Protein 3FI7 (pdb70)

Organism: Listeria monocytogenes serovar 1/2a (strain ATCC BAA-679 / EGD-e) (NCBI:txid169963)

Nearest PDB structures (foldseek):
  3fi7-assembly1_A  TM=1.006E+00  e=1.362E-30  Listeria monocytogenes EGD-e
  7qfu-assembly1_A  TM=8.306E-01  e=3.130E-16  Enterococcus faecalis
  5t1q-assembly4_D  TM=8.771E-01  e=1.031E-14  Staphylococcus aureus subsp. aureus NCTC 8325
  5t1q-assembly1_A  TM=8.816E-01  e=2.778E-14  Staphylococcus aureus subsp. aureus NCTC 8325
  5t1q-assembly3_C  TM=8.710E-01  e=3.798E-14  Staphylococcus aureus subsp. aureus NCTC 8325

Structure (mmCIF, N/CA/C/O backbone):
data_3FI7
#
_entry.id   3FI7
#
_cell.length_a   133.500
_cell.length_b   133.500
_cell.length_c   88.900
_cell.angle_alpha   90.00
_cell.angle_beta   90.00
_cell.angle_gamma   120.00
#
_symmetry.space_group_name_H-M   'P 62 2 2'
#
loop_
_entity.id
_entity.type
_entity.pdbx_description
1 polymer 'Lmo1076 protein'
2 non-polymer 'SULFATE ION'
3 water water
#
loop_
_atom_site.group_PDB
_atom_site.id
_atom_site.type_symbol
_atom_site.label_atom_id
_atom_site.label_alt_id
_atom_site.label_comp_id
_atom_site.label_asym_id
_atom_site.label_entity_id
_atom_site.label_seq_id
_atom_site.pdbx_PDB_ins_code
_atom_site.Cartn_x
_atom_site.Cartn_y
_atom_site.Cartn_z
_atom_site.occupancy
_atom_site.B_iso_or_equiv
_atom_site.auth_seq_id
_atom_site.auth_comp_id
_atom_site.auth_asym_id
_atom_site.auth_atom_id
_atom_site.pdbx_PDB_model_num
ATOM 1 N N . GLU A 1 7 ? -82.440 -28.334 -0.318 1.00 75.59 55 GLU A N 1
ATOM 2 C CA . GLU A 1 7 ? -82.431 -28.278 1.144 1.00 84.76 55 GLU A CA 1
ATOM 3 C C . GLU A 1 7 ? -81.033 -27.940 1.680 1.00 78.96 55 GLU A C 1
ATOM 4 O O . GLU A 1 7 ? -80.055 -28.592 1.325 1.00 79.71 55 GLU A O 1
ATOM 10 N N . PRO A 1 8 ? -80.936 -26.911 2.535 1.00 75.83 56 PRO A N 1
ATOM 11 C CA . PRO A 1 8 ? -79.648 -26.407 3.037 1.00 72.32 56 PRO A CA 1
ATOM 12 C C . PRO A 1 8 ? -78.945 -27.371 3.993 1.00 63.11 56 PRO A C 1
ATOM 13 O O . PRO A 1 8 ? -79.600 -27.998 4.825 1.00 66.49 56 PRO A O 1
ATOM 17 N N . VAL A 1 9 ? -77.625 -27.481 3.874 1.00 45.71 57 VAL A N 1
ATOM 18 C CA . VAL A 1 9 ? -76.848 -28.327 4.771 1.00 45.48 57 VAL A CA 1
ATOM 19 C C . VAL A 1 9 ? -75.834 -27.486 5.549 1.00 47.84 57 VAL A C 1
ATOM 20 O O . VAL A 1 9 ? -75.002 -26.808 4.960 1.00 51.82 57 VAL A O 1
ATOM 24 N N . PHE A 1 10 ? -75.905 -27.526 6.875 1.00 47.40 58 PHE A N 1
ATOM 25 C CA . PHE A 1 10 ? -75.031 -26.693 7.692 1.00 38.64 58 PHE A CA 1
ATOM 26 C C . PHE A 1 10 ? -73.608 -27.259 7.800 1.00 43.68 58 PHE A C 1
ATOM 27 O O . PHE A 1 10 ? -73.412 -28.468 7.945 1.00 42.95 58 PHE A O 1
ATOM 35 N N . SER A 1 11 ? -72.621 -26.368 7.732 1.00 38.72 59 SER A N 1
ATOM 36 C CA . SER A 1 11 ? -71.213 -26.746 7.840 1.00 34.63 59 SER A CA 1
ATOM 37 C C . SER A 1 11 ? -70.368 -25.576 8.344 1.00 38.38 59 SER A C 1
ATOM 38 O O . SER A 1 11 ? -70.320 -24.516 7.710 1.00 39.51 59 SER A O 1
ATOM 41 N N . LEU A 1 12 ? -69.697 -25.762 9.476 1.00 36.07 60 LEU A N 1
ATOM 42 C CA . LEU A 1 12 ? -68.833 -24.707 10.006 1.00 39.84 60 LEU A CA 1
ATOM 43 C C . LEU A 1 12 ? -67.673 -24.435 9.064 1.00 41.84 60 LEU A C 1
ATOM 44 O O . LEU A 1 12 ? -67.258 -23.284 8.896 1.00 39.27 60 LEU A O 1
ATOM 49 N N . GLU A 1 13 ? -67.163 -25.496 8.443 1.00 34.77 61 GLU A N 1
ATOM 50 C CA . GLU A 1 13 ? -66.036 -25.371 7.532 1.00 38.06 61 GLU A CA 1
ATOM 51 C C . GLU A 1 13 ? -66.402 -24.438 6.374 1.00 44.79 61 GLU A C 1
ATOM 52 O O . GLU A 1 13 ? -65.632 -23.549 6.006 1.00 38.88 61 GLU A O 1
ATOM 58 N N . GLN A 1 14 ? -67.596 -24.627 5.824 1.00 34.08 62 GLN A N 1
ATOM 59 C CA . GLN A 1 14 ? -68.060 -23.800 4.721 1.00 37.01 62 GLN A CA 1
ATOM 60 C C . GLN A 1 14 ? -68.281 -22.352 5.159 1.00 34.50 62 GLN A C 1
ATOM 61 O O . GLN A 1 14 ? -67.916 -21.422 4.440 1.00 35.57 62 GLN A O 1
ATOM 67 N N . ASN A 1 15 ? -68.879 -22.166 6.336 1.00 29.76 63 ASN A N 1
ATOM 68 C CA . ASN A 1 15 ? -69.069 -20.828 6.889 1.00 32.92 63 ASN A CA 1
ATOM 69 C C . ASN A 1 15 ? -67.749 -20.057 6.964 1.00 35.41 63 ASN A C 1
ATOM 70 O O . ASN A 1 15 ? -67.669 -18.901 6.534 1.00 36.78 63 ASN A O 1
ATOM 75 N N . ARG A 1 16 ? -66.714 -20.709 7.487 1.00 30.43 64 ARG A N 1
ATOM 76 C CA . ARG A 1 16 ? -65.412 -20.066 7.663 1.00 32.34 64 ARG A CA 1
ATOM 77 C C . ARG A 1 16 ? -64.815 -19.712 6.311 1.00 36.13 64 ARG A C 1
ATOM 78 O O . ARG A 1 16 ? -64.247 -18.635 6.139 1.00 34.40 64 ARG A O 1
ATOM 86 N N . ASP A 1 17 ? -64.952 -20.628 5.354 1.00 27.48 65 ASP A N 1
ATOM 87 C CA . ASP A 1 17 ? -64.466 -20.396 4.005 1.00 33.84 65 ASP A CA 1
ATOM 88 C C . ASP A 1 17 ? -65.198 -19.231 3.343 1.00 36.10 65 ASP A C 1
ATOM 89 O O . ASP A 1 17 ? -64.576 -18.393 2.696 1.00 38.91 65 ASP A O 1
ATOM 94 N N . ASP A 1 18 ? -66.516 -19.168 3.511 1.00 29.37 66 ASP A N 1
ATOM 95 C CA . ASP A 1 18 ? -67.270 -18.039 2.970 1.00 34.47 66 ASP A CA 1
ATOM 96 C C . ASP A 1 18 ? -66.852 -16.735 3.652 1.00 36.69 66 ASP A C 1
ATOM 97 O O . ASP A 1 18 ? -66.637 -15.734 2.981 1.00 36.64 66 ASP A O 1
ATOM 102 N N . ALA A 1 19 ? -66.719 -16.757 4.980 1.00 28.45 67 ALA A N 1
ATOM 103 C CA . ALA A 1 19 ? -66.367 -15.552 5.723 1.00 27.31 67 ALA A CA 1
ATOM 104 C C . ALA A 1 19 ? -65.058 -14.985 5.201 1.00 34.09 67 ALA A C 1
ATOM 105 O O . ALA A 1 19 ? -64.960 -13.785 4.935 1.00 33.01 67 ALA A O 1
ATOM 107 N N . MET A 1 20 ? -64.064 -15.854 5.040 1.00 26.29 68 MET A N 1
ATOM 108 C CA . MET A 1 20 ? -62.739 -15.433 4.579 1.00 31.43 68 MET A CA 1
ATOM 109 C C . MET A 1 20 ? -62.765 -14.992 3.122 1.00 33.72 68 MET A C 1
ATOM 110 O O . MET A 1 20 ? -62.048 -14.077 2.736 1.00 32.26 68 MET A O 1
ATOM 115 N N . ALA A 1 21 ? -63.598 -15.637 2.311 1.00 24.66 69 ALA A N 1
ATOM 116 C CA . ALA A 1 21 ? -63.708 -15.248 0.908 1.00 31.61 69 ALA A CA 1
ATOM 117 C C . ALA A 1 21 ? -64.254 -13.833 0.784 1.00 34.97 69 ALA A C 1
ATOM 118 O O . ALA A 1 21 ? -63.910 -13.111 -0.158 1.00 31.07 69 ALA A O 1
ATOM 120 N N . ALA A 1 22 ? -65.083 -13.438 1.751 1.00 28.16 70 ALA A N 1
ATOM 121 C CA . ALA A 1 22 ? -65.748 -12.143 1.705 1.00 32.76 70 ALA A CA 1
ATOM 122 C C . ALA A 1 22 ? -64.936 -11.041 2.366 1.00 35.35 70 ALA A C 1
ATOM 123 O O . ALA A 1 22 ? -65.252 -9.862 2.221 1.00 34.80 70 ALA A O 1
ATOM 125 N N . LEU A 1 23 ? -63.898 -11.420 3.104 1.00 35.10 71 LEU A N 1
ATOM 126 C CA . LEU A 1 23 ? -63.138 -10.438 3.869 1.00 29.43 71 LEU A CA 1
ATOM 127 C C . LEU A 1 23 ? -62.529 -9.342 2.984 1.00 31.58 71 LEU A C 1
ATOM 128 O O . LEU A 1 23 ? -61.890 -9.632 1.980 1.00 34.01 71 LEU A O 1
ATOM 133 N N . ALA A 1 24 ? -62.734 -8.085 3.357 1.00 30.25 84 ALA A N 1
ATOM 134 C CA . ALA A 1 24 ? -62.003 -6.981 2.728 1.00 37.17 84 ALA A CA 1
ATOM 135 C C . ALA A 1 24 ? -60.819 -6.595 3.614 1.00 39.65 84 ALA A C 1
ATOM 136 O O . ALA A 1 24 ? -60.926 -6.557 4.837 1.00 35.84 84 ALA A O 1
ATOM 138 N N . SER A 1 25 ? -59.690 -6.293 2.998 1.00 34.71 85 SER A N 1
ATOM 139 C CA . SER A 1 25 ? -58.465 -6.109 3.757 1.00 38.51 85 SER A CA 1
ATOM 140 C C . SER A 1 25 ? -58.352 -4.744 4.428 1.00 37.41 85 SER A 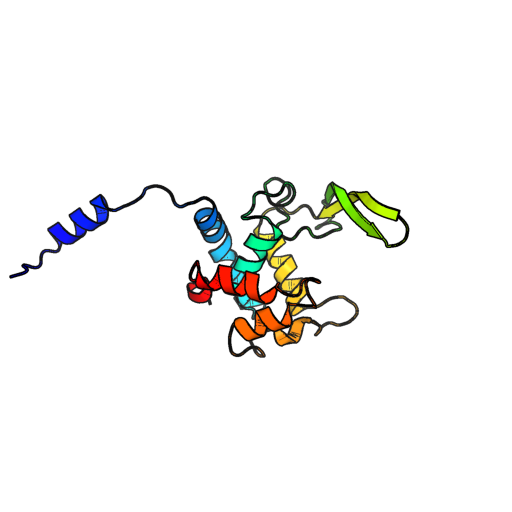C 1
ATOM 141 O O . SER A 1 25 ? -57.652 -4.607 5.433 1.00 42.52 85 SER A O 1
ATOM 144 N N . THR A 1 26 ? -59.044 -3.747 3.884 1.00 34.96 86 THR A N 1
ATOM 145 C CA . THR A 1 26 ? -58.891 -2.365 4.340 1.00 41.50 86 THR A CA 1
ATOM 146 C C . THR A 1 26 ? -60.204 -1.587 4.347 1.00 37.04 86 THR A C 1
ATOM 147 O O . THR A 1 26 ? -60.864 -1.480 3.322 1.00 41.88 86 THR A O 1
ATOM 151 N N . PRO A 1 27 ? -60.566 -1.007 5.497 1.00 34.78 87 PRO A N 1
ATOM 152 C CA . PRO A 1 27 ? -61.759 -0.150 5.568 1.00 34.27 87 PRO A CA 1
ATOM 153 C C . PRO A 1 27 ? -61.588 1.132 4.751 1.00 31.17 87 PRO A C 1
ATOM 154 O O . PRO A 1 27 ? -60.466 1.474 4.383 1.00 32.16 87 PRO A O 1
ATOM 158 N N . THR A 1 28 ? -62.689 1.825 4.469 1.00 33.64 8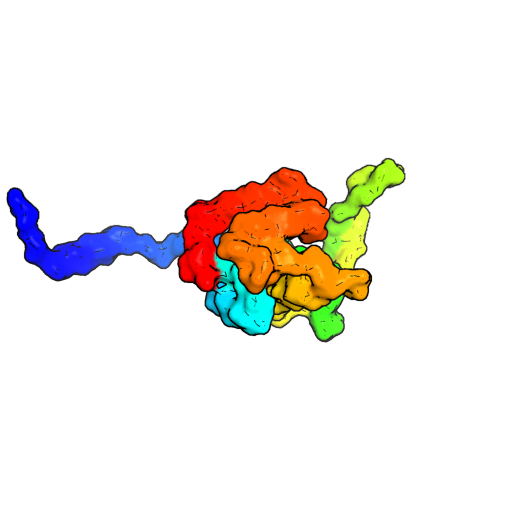8 THR A N 1
ATOM 159 C CA . THR A 1 28 ? -62.623 3.157 3.866 1.00 35.69 88 THR A CA 1
ATOM 160 C C . THR A 1 28 ? -61.887 4.128 4.800 1.00 36.17 88 THR A C 1
ATOM 161 O O . THR A 1 28 ? -61.801 3.890 6.008 1.00 32.39 88 THR A O 1
ATOM 165 N N . PHE A 1 29 ? -61.360 5.221 4.254 1.00 28.52 89 PHE A N 1
ATOM 166 C CA . PHE A 1 29 ? -60.711 6.217 5.106 1.00 31.58 89 PHE A CA 1
ATOM 167 C C . PHE A 1 29 ? -61.672 6.742 6.189 1.00 32.43 89 PHE A C 1
ATOM 168 O O . PHE A 1 29 ? -61.243 7.055 7.298 1.00 35.10 89 PHE A O 1
ATOM 176 N N . GLN A 1 30 ? -62.967 6.802 5.877 1.00 28.65 90 GLN A N 1
ATOM 177 C CA . GLN A 1 30 ? -63.971 7.256 6.848 1.00 30.65 90 GLN A CA 1
ATOM 178 C C . GLN A 1 30 ? -64.055 6.294 8.031 1.00 34.42 90 GLN A C 1
ATOM 179 O O . GLN A 1 30 ? -64.027 6.706 9.198 1.00 30.50 90 GLN A O 1
ATOM 185 N N . GLN A 1 31 ? -64.164 5.007 7.719 1.00 30.80 91 GLN A N 1
ATOM 186 C CA . GLN A 1 31 ? -64.309 3.972 8.739 1.00 32.04 91 GLN A CA 1
ATOM 187 C C . GLN A 1 31 ? -63.010 3.853 9.532 1.00 29.44 91 GLN A C 1
ATOM 188 O O . GLN A 1 31 ? -63.019 3.662 10.749 1.00 32.21 91 GLN A O 1
ATOM 194 N N . THR A 1 32 ? -61.890 3.996 8.833 1.00 27.83 92 THR A N 1
ATOM 195 C CA . THR A 1 32 ? -60.584 3.934 9.480 1.00 30.68 92 THR A CA 1
ATOM 196 C C . THR A 1 32 ? -60.421 5.080 10.476 1.00 34.17 92 THR A C 1
ATOM 197 O O . THR A 1 32 ? -59.861 4.898 11.565 1.00 34.05 92 THR A O 1
ATOM 201 N N . PHE A 1 33 ? -60.932 6.254 10.118 1.00 29.58 93 PHE A N 1
ATOM 202 C CA . PHE A 1 33 ? -60.894 7.380 11.044 1.00 34.41 93 PHE A CA 1
ATOM 203 C C . PHE A 1 33 ? -61.709 7.079 12.304 1.00 32.04 93 PHE A C 1
ATOM 204 O O . PHE A 1 33 ? -61.218 7.240 13.419 1.00 32.70 93 PHE A O 1
ATOM 212 N N . ILE A 1 34 ? -62.952 6.642 12.129 1.00 31.58 94 ILE A N 1
ATOM 213 C CA . ILE A 1 34 ? -63.757 6.223 13.275 1.00 29.74 94 ILE A CA 1
ATOM 214 C C . ILE A 1 34 ? -63.026 5.164 14.114 1.00 30.85 94 ILE A C 1
ATOM 215 O O . ILE A 1 34 ? -62.906 5.307 15.325 1.00 30.81 94 ILE A O 1
ATOM 220 N N . ASN A 1 35 ? -62.517 4.119 13.462 1.00 31.39 95 ASN A N 1
ATOM 221 C CA . ASN A 1 35 ? -61.827 3.045 14.175 1.00 29.03 95 ASN A CA 1
ATOM 222 C C . ASN A 1 35 ? -60.668 3.580 15.010 1.00 35.07 95 ASN A C 1
ATOM 223 O O . ASN A 1 35 ? -60.373 3.048 16.067 1.00 33.20 95 ASN A O 1
ATOM 228 N N . SER A 1 36 ? -60.018 4.640 14.534 1.00 32.24 96 SER A N 1
ATOM 229 C CA . SER A 1 36 ? -58.833 5.166 15.204 1.00 29.72 96 SER A CA 1
ATOM 230 C C . SER A 1 36 ? -59.128 5.998 16.454 1.00 33.68 96 SER A C 1
ATOM 231 O O . SER A 1 36 ? -58.239 6.207 17.260 1.00 35.51 96 SER A O 1
ATOM 234 N N . ILE A 1 37 ? -60.357 6.476 16.623 1.00 29.63 97 ILE A N 1
ATOM 235 C CA . ILE A 1 37 ? -60.668 7.282 17.807 1.00 31.49 97 ILE A CA 1
ATOM 236 C C . ILE A 1 37 ? -61.759 6.711 18.721 1.00 36.95 97 ILE A C 1
ATOM 237 O O . ILE A 1 37 ? -62.038 7.274 19.779 1.00 38.42 97 ILE A O 1
ATOM 242 N N . SER A 1 38 ? -62.383 5.606 18.321 1.00 29.75 98 SER A N 1
ATOM 243 C CA . SER A 1 38 ? -63.551 5.112 19.050 1.00 30.24 98 SER A CA 1
ATOM 244 C C . SER A 1 38 ? -63.195 4.659 20.465 1.00 32.96 98 SER A C 1
ATOM 245 O O . SER A 1 38 ? -63.957 4.887 21.402 1.00 38.69 98 SER A O 1
ATOM 248 N N . THR A 1 39 ? -62.040 4.018 20.618 1.00 32.67 99 THR A N 1
ATOM 249 C CA . THR A 1 39 ? -61.600 3.558 21.935 1.00 35.10 99 THR A CA 1
ATOM 250 C C . THR A 1 39 ? -61.434 4.715 22.923 1.00 33.80 99 THR A C 1
ATOM 251 O O . THR A 1 39 ? -61.952 4.673 24.040 1.00 32.73 99 THR A O 1
ATOM 255 N N . GLN A 1 40 ? -60.714 5.745 22.501 1.00 35.15 100 GLN A N 1
ATOM 256 C CA . GLN A 1 40 ? -60.483 6.915 23.344 1.00 36.64 100 GLN A CA 1
ATOM 257 C C . GLN A 1 40 ? -61.780 7.670 23.583 1.00 37.43 100 GLN A C 1
ATOM 258 O O . GLN A 1 40 ? -61.992 8.214 24.661 1.00 40.64 100 GLN A O 1
ATOM 264 N N . ALA A 1 41 ? -62.659 7.688 22.586 1.00 30.28 101 ALA A N 1
ATOM 265 C CA . ALA A 1 41 ? -63.934 8.371 22.758 1.00 34.02 101 ALA A CA 1
ATOM 266 C C . ALA A 1 41 ? -64.798 7.667 23.804 1.00 37.41 101 ALA A C 1
ATOM 267 O O . ALA A 1 41 ? -65.461 8.319 24.607 1.00 39.81 101 ALA A O 1
ATOM 269 N N . MET A 1 42 ? -64.798 6.338 23.791 1.00 33.63 102 MET A N 1
ATOM 270 C CA . MET A 1 42 ? -65.575 5.586 24.777 1.00 37.95 102 MET A CA 1
ATOM 271 C C . MET A 1 42 ? -65.050 5.854 26.195 1.00 34.59 102 MET A C 1
ATOM 272 O O . MET A 1 42 ? -65.828 6.071 27.123 1.00 38.02 102 MET A O 1
ATOM 277 N N . ASP A 1 43 ? -63.731 5.851 26.354 1.00 32.69 103 ASP A N 1
ATOM 278 C CA . ASP A 1 43 ? -63.125 6.097 27.660 1.00 39.06 103 ASP A CA 1
ATOM 279 C C . ASP A 1 43 ? -63.412 7.504 28.172 1.00 35.57 103 ASP A C 1
ATOM 280 O O . ASP A 1 43 ? -63.835 7.676 29.301 1.00 39.84 103 ASP A O 1
ATOM 285 N N . LEU A 1 44 ? -63.180 8.508 27.336 1.00 38.14 104 LEU A N 1
ATOM 286 C CA . LEU A 1 44 ? -63.357 9.887 27.764 1.00 40.20 104 LEU A CA 1
ATOM 287 C C . LEU A 1 44 ? -64.820 10.205 28.027 1.00 43.94 104 LEU A C 1
ATOM 288 O O . LEU A 1 44 ? -65.140 10.927 28.970 1.00 39.98 104 LEU A O 1
ATOM 293 N N . CYS A 1 45 ? -65.710 9.670 27.196 1.00 38.58 105 CYS A N 1
ATOM 294 C CA . CYS A 1 45 ? -67.130 9.971 27.349 1.00 42.99 105 CYS A CA 1
ATOM 295 C C . CYS A 1 45 ? -67.741 9.304 28.575 1.00 51.65 105 CYS A C 1
ATOM 296 O O . CYS A 1 45 ? -68.777 9.745 29.081 1.00 48.15 105 CYS A O 1
ATOM 299 N N . LYS A 1 46 ? -67.093 8.247 29.050 1.00 45.04 106 LYS A N 1
ATOM 300 C CA . LYS A 1 46 ? -67.495 7.617 30.298 1.00 47.47 106 LYS A CA 1
ATOM 301 C C . LYS A 1 46 ? -67.047 8.501 31.459 1.00 45.18 106 LYS A C 1
ATOM 302 O O . LYS A 1 46 ? -67.815 8.792 32.367 1.00 43.80 106 LYS A O 1
ATOM 308 N N . LYS A 1 47 ? -65.799 8.947 31.408 1.00 41.19 107 LYS A N 1
ATOM 309 C CA . LYS A 1 47 ? -65.257 9.826 32.437 1.00 42.67 107 LYS A CA 1
ATOM 310 C C . LYS A 1 47 ? -66.029 11.153 32.561 1.00 45.41 107 LYS A C 1
ATOM 311 O O . LYS A 1 47 ? -66.203 11.669 33.659 1.00 51.25 107 LYS A O 1
ATOM 317 N N . TYR A 1 48 ? -66.498 11.692 31.438 1.00 42.10 108 TYR A N 1
ATOM 318 C CA . TYR A 1 48 ? -67.228 12.961 31.436 1.00 43.26 108 TYR A CA 1
ATOM 319 C C . TYR A 1 48 ? -68.735 12.804 31.212 1.00 46.21 108 TYR A C 1
ATOM 320 O O . TYR A 1 48 ? -69.436 13.795 31.007 1.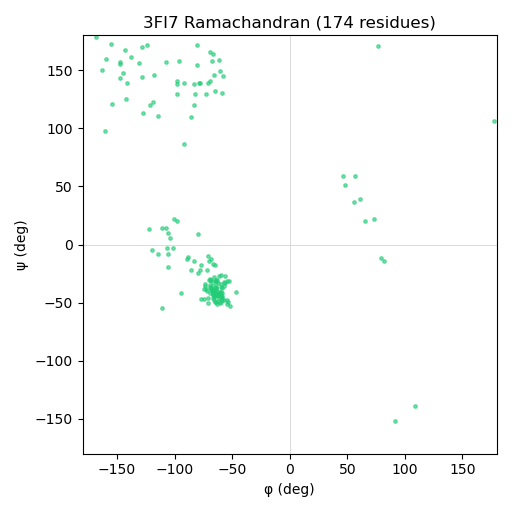00 48.19 108 TYR A O 1
ATOM 329 N N . ASN A 1 49 ? -69.220 11.563 31.254 1.00 48.29 109 ASN A N 1
ATOM 330 C CA . ASN A 1 49 ? -70.638 11.236 31.025 1.00 39.40 109 ASN A CA 1
ATOM 331 C C . ASN A 1 49 ? -71.293 11.913 29.802 1.00 37.26 109 ASN A C 1
ATOM 332 O O . ASN A 1 49 ? -72.277 12.639 29.929 1.00 38.93 109 ASN A O 1
ATOM 337 N N . LEU A 1 50 ? -70.733 11.658 28.622 1.00 36.82 110 LEU A N 1
ATOM 338 C CA . LEU A 1 50 ? -71.251 12.175 27.358 1.00 31.67 110 LEU A CA 1
ATOM 339 C C . LEU A 1 50 ? -71.514 11.005 26.405 1.00 36.54 110 LEU A C 1
ATOM 340 O 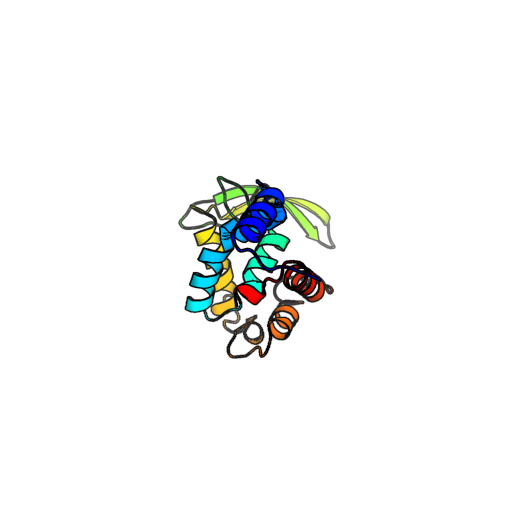O . LEU A 1 50 ? -71.145 9.870 26.708 1.00 37.10 110 LEU A O 1
ATOM 345 N N . TYR A 1 51 ? -72.145 11.268 25.261 1.00 28.74 111 TYR A N 1
ATOM 346 C CA . TYR A 1 51 ? -72.308 10.223 24.232 1.00 30.37 111 TYR A CA 1
ATOM 347 C C . TYR A 1 51 ? -71.071 10.103 23.341 1.00 35.20 111 TYR A C 1
ATOM 348 O O . TYR A 1 51 ? -70.695 11.062 22.660 1.00 38.30 111 TYR A O 1
ATOM 357 N N . PRO A 1 52 ? -70.445 8.918 23.324 1.00 36.24 112 PRO A N 1
ATOM 358 C CA . PRO A 1 52 ? -69.320 8.653 22.418 1.00 34.71 112 PRO A CA 1
ATOM 359 C C . PRO A 1 52 ? -69.739 8.811 20.953 1.00 34.87 112 PRO A C 1
ATOM 360 O O . PRO A 1 52 ? -68.944 9.238 20.110 1.00 32.82 112 PRO A O 1
ATOM 364 N N . SER A 1 53 ? -70.981 8.458 20.646 1.00 27.01 113 SER A N 1
ATOM 365 C CA . SER A 1 53 ? -71.450 8.545 19.270 1.00 30.33 113 SER A CA 1
ATOM 366 C C . SER A 1 53 ? -71.441 9.998 18.823 1.00 30.02 113 SER A C 1
ATOM 367 O O . SER A 1 53 ? -71.127 10.304 17.680 1.00 32.73 113 SER A O 1
ATOM 370 N N . VAL A 1 54 ? -71.782 10.895 19.738 1.00 33.14 114 VAL A N 1
ATOM 371 C CA . VAL A 1 54 ? -71.846 12.310 19.411 1.00 33.36 114 VAL A CA 1
ATOM 372 C C . VAL A 1 54 ? -70.431 12.890 19.283 1.00 34.65 114 VAL A C 1
ATOM 373 O O . VAL A 1 54 ? -70.157 13.711 18.404 1.00 33.86 114 VAL A O 1
ATOM 377 N N . MET A 1 55 ? -69.526 12.438 20.143 1.00 26.46 115 MET A N 1
ATOM 378 C CA . MET A 1 55 ? -68.130 12.875 20.066 1.00 35.50 115 MET A CA 1
ATOM 379 C C . MET A 1 55 ? -67.438 12.425 18.774 1.00 36.92 115 MET A C 1
ATOM 380 O O . MET A 1 55 ? -66.701 13.191 18.143 1.00 33.94 115 MET A O 1
ATOM 385 N N . ILE A 1 56 ? -67.666 11.173 18.392 1.00 28.19 116 ILE A N 1
ATOM 386 C CA . ILE A 1 56 ? -67.043 10.636 17.193 1.00 31.28 116 ILE A CA 1
ATOM 387 C C . ILE A 1 56 ? -67.609 11.354 15.971 1.00 29.11 116 ILE A C 1
ATOM 388 O O . ILE A 1 56 ? -66.867 11.726 15.072 1.00 34.84 116 ILE A O 1
ATOM 393 N N . ALA A 1 57 ? -68.922 11.563 15.948 1.00 29.81 117 ALA A N 1
ATOM 394 C CA . ALA A 1 57 ? -69.544 12.289 14.838 1.00 31.94 117 ALA A CA 1
ATOM 395 C C . ALA A 1 57 ? -69.021 13.725 14.750 1.00 33.62 117 ALA A C 1
ATOM 396 O O . ALA A 1 57 ? -68.727 14.219 13.664 1.00 33.45 117 ALA A O 1
ATOM 398 N N . GLN A 1 58 ? -68.890 14.389 15.894 1.00 30.15 118 GLN A N 1
ATOM 399 C CA . GLN A 1 58 ? -68.330 15.737 15.908 1.00 31.37 118 GLN A CA 1
ATOM 400 C C . GLN A 1 58 ? -66.905 15.748 15.386 1.00 33.48 118 GLN A C 1
ATOM 401 O O . GLN A 1 58 ? -66.542 16.618 14.595 1.00 33.14 118 GLN A O 1
ATOM 407 N N . ALA A 1 59 ? -66.099 14.778 15.817 1.00 33.17 119 ALA A N 1
ATOM 408 C CA . ALA A 1 59 ? -64.703 14.745 15.394 1.00 32.94 119 ALA A CA 1
ATOM 409 C C . ALA A 1 59 ? -64.595 14.572 13.891 1.00 31.30 119 ALA A C 1
ATOM 410 O O . ALA A 1 59 ? -63.766 15.218 13.263 1.00 34.27 119 ALA A O 1
ATOM 412 N N . ALA A 1 60 ? -65.440 13.715 13.318 1.00 29.32 120 ALA A N 1
ATOM 413 C CA . ALA A 1 60 ? -65.393 13.454 11.881 1.00 32.74 120 ALA A CA 1
ATOM 414 C C . ALA A 1 60 ? -65.824 14.689 11.108 1.00 32.44 120 ALA A C 1
ATOM 415 O O . ALA A 1 60 ? -65.248 15.025 10.076 1.00 30.17 120 ALA A O 1
ATOM 417 N N . LEU A 1 61 ? -66.841 15.360 11.628 1.00 31.72 121 LEU A N 1
ATOM 418 C CA . LEU A 1 61 ? -67.412 16.523 10.970 1.00 40.01 121 LEU A CA 1
ATOM 419 C C . LEU A 1 61 ? -66.469 17.730 11.016 1.00 41.61 121 LEU A C 1
ATOM 420 O O . LEU A 1 61 ? -66.249 18.386 9.997 1.00 40.37 121 LEU A O 1
ATOM 425 N N . GLU A 1 62 ? -65.898 18.004 12.190 1.00 36.12 122 GLU A N 1
ATOM 426 C CA . GLU A 1 62 ? -65.093 19.211 12.397 1.00 33.79 122 GLU A CA 1
ATOM 427 C C . GLU A 1 62 ? -63.693 19.087 11.807 1.00 40.44 122 GLU A C 1
ATOM 428 O O . GLU A 1 62 ? -63.042 20.089 11.524 1.00 42.17 122 GLU A O 1
ATOM 434 N N . SER A 1 63 ? -63.236 17.853 11.626 1.00 35.57 123 SER A N 1
ATOM 435 C CA . SER A 1 63 ? -61.905 17.590 11.093 1.00 35.36 123 SER A CA 1
ATOM 436 C C . SER A 1 63 ? -61.882 17.067 9.636 1.00 46.30 123 SER A C 1
ATOM 437 O O . SER A 1 63 ? -60.797 16.844 9.102 1.00 45.89 123 SER A O 1
ATOM 440 N N . ASN A 1 64 ? -63.056 16.851 9.017 1.00 51.26 124 ASN A N 1
ATOM 441 C CA . ASN A 1 64 ? -63.176 16.183 7.685 1.00 36.05 124 ASN A CA 1
ATOM 442 C C . ASN A 1 64 ? -62.535 14.783 7.684 1.00 29.75 124 ASN A C 1
ATOM 443 O O . ASN A 1 64 ? -61.608 14.502 6.918 1.00 29.30 124 ASN A O 1
ATOM 448 N N . TRP A 1 65 ? -63.027 13.917 8.568 1.00 28.17 125 TRP A N 1
ATOM 449 C CA . TRP A 1 65 ? -62.514 12.554 8.679 1.00 30.73 125 TRP A CA 1
ATOM 450 C C . TRP A 1 65 ? -61.016 12.565 8.933 1.00 32.55 125 TRP A C 1
ATOM 451 O O . TRP A 1 65 ? -60.289 11.729 8.409 1.00 27.66 125 TRP A O 1
ATOM 462 N N . GLY A 1 66 ? -60.562 13.544 9.713 1.00 37.08 126 GLY A N 1
ATOM 463 C CA . GLY A 1 66 ? -59.163 13.661 10.076 1.00 23.76 126 GLY A CA 1
ATOM 464 C C . GLY A 1 66 ? -58.215 14.132 8.982 1.00 37.88 126 GLY A C 1
ATOM 465 O O . GLY A 1 66 ? -57.012 13.908 9.081 1.00 43.59 126 GLY A O 1
ATOM 466 N N . ARG A 1 67 ? -58.735 14.807 7.958 1.00 34.40 127 ARG A N 1
ATOM 467 C CA . ARG A 1 67 ? -57.901 15.204 6.818 1.00 34.70 127 ARG A CA 1
ATOM 468 C C . ARG A 1 67 ? -57.543 16.695 6.767 1.00 39.72 127 ARG A C 1
ATOM 469 O O . ARG A 1 67 ? -56.743 17.104 5.932 1.00 44.11 127 ARG A O 1
ATOM 477 N N . SER A 1 68 ? -58.135 17.513 7.633 1.00 31.61 128 SER A N 1
ATOM 478 C CA . SER A 1 68 ? -57.804 18.936 7.628 1.00 41.87 128 SER A CA 1
ATOM 479 C C . SER A 1 68 ? -56.362 19.126 8.095 1.00 41.97 128 SER A C 1
ATOM 480 O O . SER A 1 68 ? -55.803 18.263 8.774 1.00 41.33 128 SER A O 1
ATOM 483 N N . GLU A 1 69 ? -55.756 20.252 7.730 1.00 49.01 129 GLU A N 1
ATOM 484 C CA . GLU A 1 69 ? -54.346 20.481 8.040 1.00 60.24 129 GLU A CA 1
ATOM 485 C C . GLU A 1 69 ? -54.086 20.518 9.552 1.00 51.70 129 GLU A C 1
ATOM 486 O O . GLU A 1 69 ? -53.029 20.093 10.028 1.00 55.08 129 GLU A O 1
ATOM 492 N N . LEU A 1 70 ? -55.065 21.017 10.298 1.00 42.62 130 LEU A N 1
ATOM 493 C CA . LEU A 1 70 ? -55.011 21.026 11.755 1.00 43.40 130 LEU A CA 1
ATOM 494 C C . LEU A 1 70 ? -55.226 19.634 12.361 1.00 40.92 130 LEU A C 1
ATOM 495 O O . LEU A 1 70 ? -54.625 19.285 13.376 1.00 38.89 130 LEU A O 1
ATOM 500 N N . GLY A 1 71 ? -56.092 18.847 11.736 1.00 39.95 131 GLY A N 1
ATOM 501 C CA . GLY A 1 71 ? -56.479 17.561 12.285 1.00 45.32 131 GLY A CA 1
ATOM 502 C C . GLY A 1 71 ? -55.397 16.501 12.220 1.00 53.24 131 GLY A C 1
ATOM 503 O O . GLY A 1 71 ? -55.226 15.726 13.155 1.00 55.68 131 GLY A O 1
ATOM 504 N N . LYS A 1 72 ? -54.661 16.451 11.118 1.00 58.22 132 LYS A N 1
ATOM 505 C CA . LYS A 1 72 ? -53.651 15.410 10.981 1.00 53.46 132 LYS A CA 1
ATOM 506 C C . LYS A 1 72 ? -52.373 15.757 11.731 1.00 50.35 132 LYS A C 1
ATOM 507 O O . LYS A 1 72 ? -52.228 16.863 12.255 1.00 52.29 132 LYS A O 1
ATOM 513 N N . ALA A 1 73 ? -51.461 14.798 11.808 1.00 57.08 133 ALA A N 1
ATOM 514 C CA . ALA A 1 73 ? -50.176 15.026 12.460 1.00 61.06 133 ALA A CA 1
ATOM 515 C C . ALA A 1 73 ? -49.427 16.147 11.748 1.00 58.69 133 ALA A C 1
ATOM 516 O O . ALA A 1 73 ? -49.574 16.324 10.535 1.00 57.63 133 ALA A O 1
ATOM 518 N N . PRO A 1 74 ? -48.609 16.906 12.496 1.00 54.56 134 PRO A N 1
ATOM 519 C CA . PRO A 1 74 ? -48.306 16.721 13.918 1.00 55.11 134 PRO A CA 1
ATOM 520 C C . PRO A 1 74 ? -49.113 17.617 14.861 1.00 53.16 134 PRO A C 1
ATOM 521 O O . PRO A 1 74 ? -48.708 17.811 16.002 1.00 57.09 134 PRO A O 1
ATOM 525 N N . ASN A 1 75 ? -50.239 18.146 14.400 1.00 54.10 135 ASN A N 1
ATOM 526 C CA . ASN A 1 75 ? -51.035 19.052 15.221 1.00 51.13 135 ASN A CA 1
ATOM 527 C C . ASN A 1 75 ? -52.152 18.345 15.981 1.00 45.65 135 ASN A C 1
ATOM 528 O O . ASN A 1 75 ? -52.404 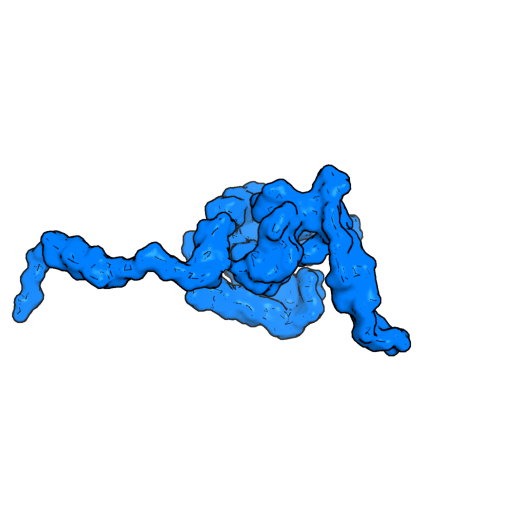18.649 17.141 1.00 40.06 135 ASN A O 1
ATOM 533 N N . TYR A 1 76 ? -52.829 17.420 15.306 1.00 37.64 136 TYR A N 1
ATOM 534 C CA . TYR A 1 76 ? -53.816 16.555 15.946 1.00 45.00 136 TYR A CA 1
ATOM 535 C C . TYR A 1 76 ? -55.031 17.308 16.475 1.00 43.87 136 TYR A C 1
ATOM 536 O O . TYR A 1 76 ? -55.748 16.798 17.327 1.00 41.48 136 TYR A O 1
ATOM 545 N N . ASN A 1 77 ? -55.261 18.511 15.962 1.00 41.86 137 ASN A N 1
ATOM 546 C CA . ASN A 1 77 ? -56.320 19.389 16.458 1.00 38.44 137 ASN A CA 1
ATOM 547 C C . ASN A 1 77 ? -57.606 19.155 15.667 1.00 40.92 137 ASN A C 1
ATOM 548 O O . ASN A 1 77 ? -57.878 19.844 14.670 1.00 39.23 137 ASN A O 1
ATOM 553 N N . LEU A 1 78 ? -58.392 18.174 16.110 1.00 32.13 138 LEU A N 1
ATOM 554 C CA . LEU A 1 78 ? -59.560 17.720 15.353 1.00 31.86 138 LEU A CA 1
ATOM 555 C C . LEU A 1 78 ? -60.672 18.749 15.309 1.00 36.50 138 LEU A C 1
ATOM 556 O O . LEU A 1 78 ? -61.442 18.803 14.351 1.00 36.34 138 LEU A O 1
ATOM 561 N N . PHE A 1 79 ? -60.769 19.567 16.346 1.00 34.50 139 PHE A N 1
ATOM 562 C CA . PHE A 1 79 ? -61.907 20.466 16.445 1.00 36.24 139 PHE A CA 1
ATOM 563 C C . PHE A 1 79 ? -61.551 21.909 16.081 1.00 36.78 139 PHE A C 1
ATOM 564 O O . PHE A 1 79 ? -62.380 22.802 16.197 1.00 34.41 139 PHE A O 1
ATOM 572 N N . GLY A 1 80 ? -60.324 22.128 15.616 1.00 38.86 140 GLY A N 1
ATOM 573 C CA . GLY A 1 80 ? -59.894 23.462 15.219 1.00 34.04 140 GLY A CA 1
ATOM 574 C C . GLY A 1 80 ? -59.930 24.469 16.358 1.00 38.49 140 GLY A C 1
ATOM 575 O O . GLY A 1 80 ? -60.306 25.623 16.171 1.00 42.96 140 GLY A O 1
ATOM 576 N N . ILE A 1 81 ? -59.535 24.026 17.546 1.00 37.70 141 ILE A N 1
ATOM 577 C CA . ILE A 1 81 ? -59.543 24.874 18.729 1.00 38.23 141 ILE A CA 1
ATOM 578 C C . ILE A 1 81 ? -58.426 25.916 18.689 1.00 44.20 141 ILE A C 1
ATOM 579 O O . ILE A 1 81 ? -57.266 25.583 18.456 1.00 44.76 141 ILE A O 1
ATOM 584 N N . LYS A 1 82 ? -58.779 27.177 18.920 1.00 44.87 142 LYS A N 1
ATOM 585 C CA . LYS A 1 82 ? -57.787 28.252 18.943 1.00 52.40 142 LYS A CA 1
ATOM 586 C C . LYS A 1 82 ? -57.049 28.329 20.276 1.00 51.63 142 LYS A C 1
ATOM 587 O O . LYS A 1 82 ? -57.562 27.902 21.307 1.00 51.48 142 LYS A O 1
ATOM 593 N N . GLY A 1 83 ? -55.836 28.873 20.244 1.00 56.65 143 GLY A N 1
ATOM 594 C CA . GLY A 1 83 ? -55.025 29.009 21.442 1.00 50.57 143 GLY A CA 1
ATOM 595 C C . GLY A 1 83 ? -53.845 28.054 21.452 1.00 56.91 143 GLY A C 1
ATOM 596 O O . GLY A 1 83 ? -53.190 27.841 20.430 1.00 58.02 143 GLY A O 1
ATOM 597 N N . SER A 1 84 ? -53.571 27.475 22.613 1.00 55.75 144 SER A N 1
ATOM 598 C CA . SER A 1 84 ? -52.474 26.530 22.753 1.00 58.09 144 SER A CA 1
ATOM 599 C C . SER A 1 84 ? -52.846 25.416 23.714 1.00 56.54 144 SER A C 1
ATOM 600 O O . SER A 1 84 ? -53.844 25.497 24.429 1.00 57.61 144 SER A O 1
ATOM 603 N N . TYR A 1 85 ? -52.035 24.368 23.719 1.00 51.31 145 TYR A N 1
ATOM 604 C CA . TYR A 1 85 ? -52.215 23.275 24.653 1.00 56.22 145 TYR A CA 1
ATOM 605 C C . TYR A 1 85 ? -50.892 23.038 25.358 1.00 59.83 145 TYR A C 1
ATOM 606 O O . TYR A 1 85 ? -49.919 22.613 24.732 1.00 61.77 145 TYR A O 1
ATOM 615 N N . ASN A 1 86 ? -50.858 23.313 26.658 1.00 67.69 146 ASN A N 1
ATOM 616 C CA . ASN A 1 86 ? -49.610 23.264 27.412 1.00 75.37 146 ASN A CA 1
ATOM 617 C C . ASN A 1 86 ? -48.499 24.008 26.676 1.00 72.38 146 ASN A C 1
ATOM 618 O O . ASN A 1 86 ? -47.413 23.466 26.452 1.00 67.74 146 ASN A O 1
ATOM 623 N N . GLY A 1 87 ? -48.795 25.242 26.280 1.00 71.36 147 GLY A N 1
ATOM 624 C CA . GLY A 1 87 ? -47.823 26.102 25.629 1.00 73.23 147 GLY A CA 1
ATOM 625 C C . GLY A 1 87 ? -47.567 25.841 24.154 1.00 74.95 147 GLY A C 1
ATOM 626 O O . GLY A 1 87 ? -46.930 26.655 23.485 1.00 76.29 147 GLY A O 1
ATOM 627 N N . LYS A 1 88 ? -48.053 24.716 23.637 1.00 67.84 148 LYS A N 1
ATOM 628 C CA . LYS A 1 88 ? -47.792 24.362 22.245 1.00 67.82 148 LYS A CA 1
ATOM 629 C C . LYS A 1 88 ? -48.884 24.873 21.301 1.00 65.00 148 LYS A C 1
ATOM 630 O O . LYS A 1 88 ? -50.072 24.809 21.612 1.00 61.18 148 LYS A O 1
ATOM 636 N N . SER A 1 89 ? -48.473 25.386 20.147 1.00 59.08 149 SER A N 1
ATOM 637 C CA . SER A 1 89 ? -49.427 25.871 19.163 1.00 57.83 149 SER A CA 1
ATOM 638 C C . SER A 1 89 ? -48.863 25.839 17.746 1.00 57.50 149 SER A C 1
ATOM 639 O O . SER A 1 89 ? -47.685 25.551 17.532 1.00 54.45 149 SER A O 1
ATOM 642 N N . VAL A 1 90 ? -49.728 26.121 16.779 1.00 48.83 150 VAL A N 1
ATOM 643 C CA . VAL A 1 90 ? -49.322 26.223 15.388 1.00 44.05 150 VAL A CA 1
ATOM 644 C C . VAL A 1 90 ? -50.099 27.369 14.761 1.00 51.26 150 VAL A C 1
ATOM 645 O O . VAL A 1 90 ? -51.281 27.563 15.044 1.00 51.05 150 VAL A O 1
ATOM 649 N N . THR A 1 91 ? -49.420 28.154 13.941 1.00 55.62 151 THR A N 1
ATOM 650 C CA . THR A 1 91 ? -50.049 29.298 13.313 1.00 51.79 151 THR A CA 1
ATOM 651 C C . THR A 1 91 ? -50.475 28.903 11.911 1.00 53.22 151 THR A C 1
ATOM 652 O O . THR A 1 91 ? -49.752 28.195 11.209 1.00 56.22 151 THR A O 1
ATOM 656 N N . MET A 1 92 ? -51.665 29.328 11.508 1.00 48.30 152 MET A N 1
ATOM 657 C CA . MET A 1 92 ? -52.041 29.205 10.105 1.00 51.41 152 MET A CA 1
ATOM 658 C C . MET A 1 92 ? -53.170 30.149 9.727 1.00 50.86 152 MET A C 1
ATOM 659 O O . MET A 1 92 ? -53.883 30.664 10.590 1.00 53.11 152 MET A O 1
ATOM 664 N N . LYS A 1 93 ? -53.293 30.403 8.429 1.00 47.52 153 LYS A N 1
ATOM 665 C CA . LYS A 1 93 ? -54.327 31.280 7.924 1.00 46.33 153 LYS A CA 1
ATOM 666 C C . LYS A 1 93 ? -55.681 30.636 8.186 1.00 42.48 153 LYS A C 1
ATOM 667 O O . LYS A 1 93 ? -55.813 29.413 8.148 1.00 44.55 153 LYS A O 1
ATOM 673 N N . THR A 1 94 ? -56.681 31.465 8.453 1.00 36.79 154 THR A N 1
ATOM 674 C CA . THR A 1 94 ? -58.037 30.988 8.642 1.00 40.38 154 THR A CA 1
ATOM 675 C C . THR A 1 94 ? -59.007 32.053 8.132 1.00 43.32 154 THR A C 1
ATOM 676 O O . THR A 1 94 ? -58.658 33.235 8.065 1.00 43.90 154 THR A O 1
ATOM 680 N N . TRP A 1 95 ? -60.210 31.638 7.748 1.00 39.97 155 TRP A N 1
ATOM 681 C CA . TRP A 1 95 ? -61.234 32.586 7.307 1.00 44.28 155 TRP A CA 1
ATOM 682 C C . TRP A 1 95 ? -62.009 33.218 8.468 1.00 44.73 155 TRP A C 1
ATOM 683 O O . TRP A 1 95 ? -62.377 32.540 9.420 1.00 50.15 155 TRP A O 1
ATOM 694 N N . GLU A 1 96 ? -62.259 34.518 8.370 1.00 48.89 156 GLU A N 1
ATOM 695 C CA . GLU A 1 96 ? -63.103 35.225 9.323 1.00 53.91 156 GLU A CA 1
ATOM 696 C C . GLU A 1 96 ? -64.108 36.051 8.541 1.00 55.45 156 GLU A C 1
ATOM 697 O O . GLU A 1 96 ? -63.866 36.392 7.388 1.00 59.65 156 GLU A O 1
ATOM 703 N N . TYR A 1 97 ? -65.241 36.369 9.155 1.00 58.44 157 TYR A N 1
ATOM 704 C CA . TYR A 1 97 ? -66.220 37.225 8.495 1.00 61.69 157 TYR A CA 1
ATOM 705 C C . TYR A 1 97 ? -66.643 38.388 9.380 1.00 66.94 157 TYR A C 1
ATOM 706 O O . TYR A 1 97 ? -66.744 38.254 10.597 1.00 75.10 157 TYR A O 1
ATOM 715 N N . SER A 1 98 ? -66.884 39.533 8.757 1.00 61.68 158 SER A N 1
ATOM 716 C CA . SER A 1 98 ? -67.494 40.652 9.451 1.00 70.29 158 SER A CA 1
ATOM 717 C C . SER A 1 98 ? -68.344 41.405 8.446 1.00 76.91 158 SER A C 1
ATOM 718 O O . SER A 1 98 ? -67.982 41.504 7.276 1.00 71.16 158 SER A O 1
ATOM 721 N N . ASP A 1 99 ? -69.483 41.920 8.894 1.00 89.82 159 ASP A N 1
ATOM 722 C CA . ASP A 1 99 ? -70.327 42.724 8.027 1.00 96.82 159 ASP A CA 1
ATOM 723 C C . ASP A 1 99 ? -69.478 43.852 7.451 1.00 94.21 159 ASP A C 1
ATOM 724 O O . ASP A 1 99 ? -69.688 44.296 6.320 1.00 83.86 159 ASP A O 1
ATOM 729 N N . SER A 1 100 ? -68.497 44.289 8.236 1.00 99.83 160 SER A N 1
ATOM 730 C CA . SER A 1 100 ? -67.660 45.430 7.880 1.00 103.22 160 SER A CA 1
ATOM 731 C C . SER A 1 100 ? -66.695 45.144 6.726 1.00 101.11 160 SER A C 1
ATOM 732 O O . SER A 1 100 ? -66.627 45.912 5.768 1.00 97.11 160 SER A O 1
ATOM 735 N N . LYS A 1 101 ? -65.951 44.044 6.813 1.00 102.50 161 LYS A N 1
ATOM 736 C CA . LYS A 1 101 ? -64.928 43.748 5.807 1.00 102.30 161 LYS A CA 1
ATOM 737 C C . LYS A 1 101 ? -65.318 42.632 4.837 1.00 91.00 161 LYS A C 1
ATOM 738 O O . LYS A 1 101 ? -64.748 42.517 3.750 1.00 90.11 161 LYS A O 1
ATOM 744 N N . GLY A 1 102 ? -66.286 41.813 5.231 1.00 76.67 162 GLY A N 1
ATOM 745 C CA . GLY A 1 102 ? -66.674 40.663 4.435 1.00 65.48 162 GLY A CA 1
ATOM 746 C C . GLY A 1 102 ? -65.885 39.441 4.859 1.00 63.03 162 GLY A C 1
ATOM 747 O O . GLY A 1 102 ? -65.481 39.329 6.018 1.00 68.53 162 GLY A O 1
ATOM 748 N N . TRP A 1 103 ? -65.675 38.513 3.932 1.00 56.50 163 TRP A N 1
ATOM 749 C CA . TRP A 1 103 ? -64.826 37.362 4.212 1.00 56.02 163 TRP A CA 1
ATOM 750 C C . TRP A 1 103 ? -63.373 37.766 4.018 1.00 61.15 163 TRP A C 1
ATOM 751 O O . TRP A 1 103 ? -63.014 38.351 2.997 1.00 65.98 163 TRP A O 1
ATOM 762 N N . TYR A 1 104 ? -62.538 37.470 5.005 1.00 55.51 164 TYR A N 1
ATOM 763 C CA . TYR A 1 104 ? -61.123 37.796 4.906 1.00 56.18 164 TYR A CA 1
ATOM 764 C C . TYR A 1 104 ? -60.269 36.770 5.627 1.00 56.44 164 TYR A C 1
ATOM 765 O O . TYR A 1 104 ? -60.746 36.059 6.512 1.00 50.68 164 TYR A O 1
ATOM 774 N N . GLN A 1 105 ? -59.005 36.684 5.231 1.00 54.83 165 GLN A N 1
ATOM 775 C CA . GLN A 1 105 ? -58.096 35.732 5.841 1.00 49.52 165 GLN A CA 1
ATOM 776 C C . GLN A 1 105 ? -57.296 36.404 6.933 1.00 51.83 165 GLN A C 1
ATOM 777 O O . GLN A 1 105 ? -57.139 37.620 6.947 1.00 59.26 165 GLN A O 1
ATOM 783 N N . ILE A 1 106 ? -56.790 35.598 7.852 1.00 52.11 166 ILE A N 1
ATOM 784 C CA . ILE A 1 106 ? -55.995 36.108 8.947 1.00 49.35 166 ILE A CA 1
ATOM 785 C C . ILE A 1 106 ? -55.234 34.948 9.565 1.00 50.34 166 ILE A C 1
ATOM 786 O O . ILE A 1 106 ? -55.680 33.798 9.511 1.00 56.00 166 ILE A O 1
ATOM 791 N N . ASN A 1 107 ? -54.069 35.245 10.122 1.00 46.62 167 ASN A N 1
ATOM 792 C CA . ASN A 1 107 ? -53.317 34.250 10.857 1.00 53.45 167 ASN A CA 1
ATOM 793 C C . ASN A 1 107 ? -53.905 34.085 12.245 1.00 59.52 167 ASN A C 1
ATOM 794 O O . ASN A 1 107 ? -54.289 35.065 12.882 1.00 63.97 167 ASN A O 1
ATOM 799 N N . ALA A 1 108 ? -53.994 32.843 12.704 1.00 48.55 168 ALA A N 1
ATOM 800 C CA . ALA A 1 108 ? -54.404 32.586 14.075 1.00 45.80 168 ALA A CA 1
ATOM 801 C C . ALA A 1 108 ? -53.533 31.494 14.676 1.00 42.84 168 ALA A C 1
ATOM 802 O O . ALA A 1 108 ? -52.868 30.750 13.956 1.00 45.29 168 ALA A O 1
ATOM 804 N N . ASN A 1 109 ? -53.519 31.421 16.000 1.00 49.59 169 ASN A N 1
ATOM 805 C CA . ASN A 1 109 ? -52.815 30.355 16.690 1.00 50.37 169 ASN A CA 1
ATOM 806 C C . ASN A 1 109 ? -53.792 29.266 17.078 1.00 47.17 169 ASN A C 1
ATOM 807 O O . ASN A 1 109 ? -54.836 29.534 17.673 1.00 48.21 169 ASN A O 1
ATOM 812 N N . PHE A 1 110 ? -53.450 28.034 16.734 1.00 45.20 170 PHE A N 1
ATOM 813 C CA . PHE A 1 110 ? -54.304 26.907 17.049 1.00 41.82 170 PHE A CA 1
ATOM 814 C C . PHE A 1 110 ? -53.565 25.966 17.971 1.00 45.10 170 PHE A C 1
ATOM 815 O O . PHE A 1 110 ? -52.340 25.825 17.871 1.00 42.62 170 PHE A O 1
ATOM 823 N N . ALA A 1 111 ? -54.306 25.326 18.871 1.00 39.94 171 ALA A N 1
ATOM 824 C CA . ALA A 1 111 ? -53.696 24.388 19.807 1.00 37.75 171 ALA A CA 1
ATOM 825 C C . ALA A 1 111 ? -52.983 23.289 19.035 1.00 42.52 171 ALA A C 1
ATOM 826 O O . ALA A 1 111 ? -53.428 22.886 17.951 1.00 39.64 171 ALA A O 1
ATOM 828 N N . LYS A 1 112 ? -51.870 22.824 19.592 1.00 45.77 172 LYS A N 1
ATOM 829 C CA . LYS A 1 112 ? -51.104 21.717 19.033 1.00 51.96 172 LYS A CA 1
ATOM 830 C C . LYS A 1 112 ? -51.037 20.633 20.100 1.00 53.69 172 LYS A C 1
ATOM 831 O O . LYS A 1 112 ? -50.522 20.871 21.191 1.00 50.98 172 LYS A O 1
ATOM 837 N N . TYR A 1 113 ? -51.563 19.452 19.789 1.00 44.22 173 TYR A N 1
ATOM 838 C CA . TYR A 1 113 ? -51.673 18.373 20.771 1.00 48.55 173 TYR A CA 1
ATOM 839 C C . TYR A 1 113 ? -50.669 17.264 20.497 1.00 53.32 173 TYR A C 1
ATOM 840 O O . TYR A 1 113 ? -50.224 17.098 19.361 1.00 55.22 173 TYR A O 1
ATOM 849 N N . PRO A 1 114 ? -50.331 16.479 21.538 1.00 53.17 174 PRO A N 1
ATOM 850 C CA . PRO A 1 114 ? -49.461 15.298 21.411 1.00 49.86 174 PRO A CA 1
ATOM 851 C C . PRO A 1 114 ? -50.096 14.214 20.547 1.00 56.82 174 PRO A C 1
ATOM 852 O O . PRO A 1 114 ? -49.391 13.465 19.868 1.00 56.51 174 PRO A O 1
ATOM 856 N N . SER A 1 115 ? -51.422 14.132 20.580 1.00 53.37 175 SER A N 1
ATOM 857 C CA . SER A 1 115 ? -52.152 13.160 19.776 1.00 46.66 175 SER A CA 1
ATOM 858 C C . SER A 1 115 ? -53.635 13.482 19.785 1.00 44.61 175 SER A C 1
ATOM 859 O O . SER A 1 115 ? -54.077 14.418 20.451 1.00 42.86 175 SER A O 1
ATOM 862 N N . HIS A 1 116 ? -54.404 12.683 19.057 1.00 40.75 176 HIS A N 1
ATOM 863 C CA . HIS A 1 116 ? -55.840 12.872 18.987 1.00 41.64 176 HIS A CA 1
ATOM 864 C C . HIS A 1 116 ? -56.504 12.760 20.359 1.00 47.35 176 HIS A C 1
ATOM 865 O O . HIS A 1 116 ? -57.573 13.337 20.589 1.00 44.20 176 HIS A O 1
ATOM 872 N N . LYS A 1 117 ? -55.874 12.025 21.269 1.00 40.87 177 LYS A N 1
ATOM 873 C CA . LYS A 1 117 ? -56.477 11.800 22.574 1.00 48.50 177 LYS A CA 1
ATOM 874 C C . LYS A 1 117 ? -56.732 13.110 23.308 1.00 45.44 177 LYS A C 1
ATOM 875 O O . LYS A 1 117 ? -57.822 13.328 23.831 1.00 45.81 177 LYS A O 1
ATOM 881 N N . GLU A 1 118 ? -55.728 13.979 23.342 1.00 39.08 178 GLU A N 1
ATOM 882 C CA . GLU A 1 118 ? -55.833 15.229 24.089 1.00 37.94 178 GLU A CA 1
ATOM 883 C C . GLU A 1 118 ? -56.820 16.184 23.414 1.00 45.24 178 GLU A C 1
ATOM 884 O O . GLU A 1 118 ? -57.484 16.987 24.077 1.00 42.78 178 GLU A O 1
ATOM 890 N N . SER A 1 119 ? -56.917 16.080 22.091 1.00 40.62 179 SER A N 1
ATOM 891 C CA . SER A 1 119 ? -57.883 16.854 21.315 1.00 38.73 179 SER A CA 1
ATOM 892 C C . SER A 1 119 ? -59.326 16.429 21.663 1.00 36.52 179 SER A C 1
ATOM 893 O O . SER A 1 119 ? -60.191 17.275 21.928 1.00 32.62 179 SER A O 1
ATOM 896 N N . LEU A 1 120 ? -59.577 15.121 21.683 1.00 32.30 180 LEU A N 1
ATOM 897 C CA . LEU A 1 120 ? -60.880 14.604 22.105 1.00 35.74 180 LEU A CA 1
ATOM 898 C C . LEU A 1 120 ? -61.200 15.020 23.542 1.00 37.44 180 LEU A C 1
ATOM 899 O O . LEU A 1 120 ? -62.331 15.390 23.854 1.00 38.72 180 LEU A O 1
ATOM 904 N N . GLU A 1 121 ? -60.203 14.968 24.416 1.00 36.35 181 GLU A N 1
ATOM 905 C CA . GLU A 1 121 ? -60.431 15.327 25.810 1.00 40.69 181 GLU A CA 1
ATOM 906 C C . GLU A 1 121 ? -60.829 16.804 25.959 1.00 41.76 181 GLU A C 1
ATOM 907 O O . GLU A 1 121 ? -61.685 17.139 26.784 1.00 39.78 181 GLU A O 1
ATOM 913 N N . ASP A 1 122 ? -60.215 17.676 25.161 1.00 35.59 182 ASP A N 1
ATOM 914 C CA . ASP A 1 122 ? -60.602 19.085 25.147 1.00 36.98 182 ASP A CA 1
ATOM 915 C C . ASP A 1 122 ? -62.067 19.266 24.777 1.00 35.89 182 ASP A C 1
ATOM 916 O O . ASP A 1 122 ? -62.757 20.080 25.384 1.00 40.68 182 ASP A O 1
ATOM 921 N N . ASN A 1 123 ? -62.536 18.508 23.784 1.00 31.72 183 ASN A N 1
ATOM 922 C CA . ASN A 1 123 ? -63.940 18.557 23.384 1.00 34.26 183 ASN A CA 1
ATOM 923 C C . ASN A 1 123 ? -64.831 18.111 24.537 1.00 39.81 183 ASN A C 1
ATOM 924 O O . ASN A 1 123 ? -65.864 18.725 24.805 1.00 46.77 183 ASN A O 1
ATOM 929 N N . ALA A 1 124 ? -64.417 17.055 25.231 1.00 31.70 184 ALA A N 1
ATOM 930 C CA . ALA A 1 124 ? -65.179 16.548 26.375 1.00 41.13 184 ALA A CA 1
ATOM 931 C C . ALA A 1 124 ? -65.227 17.578 27.506 1.00 41.05 184 ALA A C 1
ATOM 932 O O . ALA A 1 124 ? -66.267 17.786 28.125 1.00 37.42 184 ALA A O 1
ATOM 934 N N . LYS A 1 125 ? -64.091 18.213 27.776 1.00 37.61 185 LYS A N 1
ATOM 935 C CA . LYS A 1 125 ? -64.024 19.242 28.806 1.00 44.06 185 LYS A CA 1
ATOM 936 C C . LYS A 1 125 ? -64.921 20.419 28.436 1.00 41.54 185 LYS A C 1
ATOM 937 O O . LYS A 1 125 ? -65.652 20.943 29.274 1.00 43.19 185 LYS A O 1
ATOM 943 N N . LYS A 1 126 ? -64.860 20.821 27.173 1.00 34.44 186 LYS A N 1
ATOM 944 C CA . LYS A 1 126 ? -65.687 21.904 26.669 1.00 39.36 186 LYS A CA 1
ATOM 945 C C . LYS A 1 126 ? -67.175 21.644 26.936 1.00 41.19 186 LYS A C 1
ATOM 946 O O . LYS A 1 126 ? -67.863 22.498 27.496 1.00 42.95 186 LYS A O 1
ATOM 952 N N . LEU A 1 127 ? -67.663 20.468 26.549 1.00 34.32 187 LEU A N 1
ATOM 953 C CA . LEU A 1 127 ? -69.071 20.123 26.750 1.00 38.73 187 LEU A CA 1
ATOM 954 C C . LEU A 1 127 ? -69.453 19.997 28.217 1.00 44.00 187 LEU A C 1
ATOM 955 O O . LEU A 1 127 ? -70.498 20.498 28.637 1.00 39.15 187 LEU A O 1
ATOM 960 N N . ARG A 1 128 ? -68.617 19.309 28.989 1.00 42.87 188 ARG A N 1
ATOM 961 C CA . ARG A 1 128 ? -68.933 19.034 30.384 1.00 39.29 188 ARG A CA 1
ATOM 962 C C . ARG A 1 128 ? -68.705 20.256 31.276 1.00 47.58 188 ARG A C 1
ATOM 963 O O . ARG A 1 128 ? -69.565 20.599 32.084 1.00 42.34 188 ARG A O 1
ATOM 971 N N . ASN A 1 129 ? -67.560 20.920 31.123 1.00 45.24 189 ASN A N 1
ATOM 972 C CA . ASN A 1 129 ? -67.246 22.076 31.967 1.00 45.37 189 ASN A CA 1
ATOM 973 C C . ASN A 1 129 ? -67.821 23.387 31.454 1.00 44.52 189 ASN A C 1
ATOM 974 O O . ASN A 1 129 ? -67.971 24.338 32.216 1.00 48.10 189 ASN A O 1
ATOM 979 N N . GLY A 1 130 ? -68.127 23.438 30.163 1.00 42.61 190 GLY A N 1
ATOM 980 C CA . GLY A 1 130 ? -68.706 24.626 29.561 1.00 42.77 190 GLY A CA 1
ATOM 981 C C . GLY A 1 130 ? -67.725 25.754 29.311 1.00 42.23 190 GLY A C 1
ATOM 982 O O . GLY A 1 130 ? -66.574 25.697 29.740 1.00 47.68 190 GLY A O 1
ATOM 983 N N . PRO A 1 131 ? -68.174 26.789 28.591 1.00 44.64 191 PRO A N 1
ATOM 984 C CA . PRO A 1 131 ? -67.391 28.016 28.418 1.00 39.80 191 PRO A CA 1
ATOM 985 C C . PRO A 1 131 ? -67.317 28.751 29.749 1.00 45.59 191 PRO A C 1
ATOM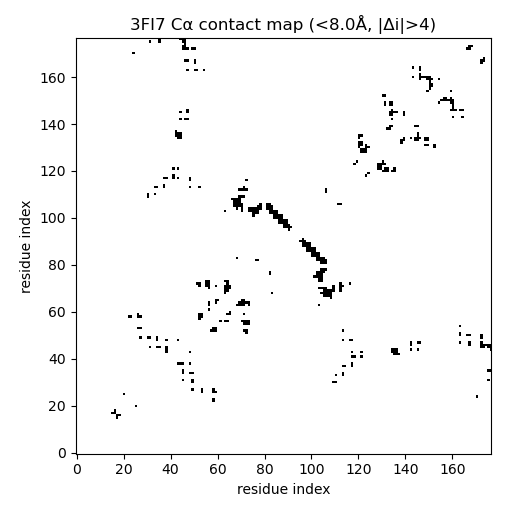 986 O O . PRO A 1 131 ? -68.088 28.447 30.658 1.00 46.45 191 PRO A O 1
ATOM 990 N N . SER A 1 132 ? -66.411 29.714 29.861 1.00 48.79 192 SER A N 1
ATOM 991 C CA . SER A 1 132 ? -66.135 30.337 31.147 1.00 51.44 192 SER A CA 1
ATOM 992 C C . SER A 1 132 ? -67.329 31.122 31.681 1.00 48.91 192 SER A C 1
ATOM 993 O O . SER A 1 132 ? -67.484 31.262 32.892 1.00 50.40 192 SER A O 1
ATOM 996 N N . TRP A 1 133 ? -68.174 31.620 30.782 1.00 46.17 193 TRP A N 1
ATOM 997 C CA . TRP A 1 133 ? -69.327 32.427 31.191 1.00 50.89 193 TRP A CA 1
ATOM 998 C C . TRP A 1 133 ? -70.554 31.603 31.619 1.00 49.11 193 TRP A C 1
ATOM 999 O O . TRP A 1 133 ? -71.471 32.144 32.228 1.00 44.48 193 TRP A O 1
ATOM 1010 N N . ASP A 1 134 ? -70.570 30.304 31.315 1.00 44.30 194 ASP A N 1
ATOM 1011 C CA . ASP A 1 134 ? -71.706 29.455 31.689 1.00 40.17 194 ASP A CA 1
ATOM 1012 C C . ASP A 1 134 ? -71.355 27.974 31.696 1.00 41.64 194 ASP A C 1
ATOM 1013 O O . ASP A 1 134 ? -71.388 27.306 30.653 1.00 39.58 194 ASP A O 1
ATOM 1018 N N . SER A 1 135 ? -71.048 27.451 32.876 1.00 34.25 195 SER A N 1
ATOM 1019 C CA . SER A 1 135 ? -70.564 26.082 32.977 1.00 43.58 195 SER A CA 1
ATOM 1020 C C . SER A 1 135 ? -71.593 25.028 32.554 1.00 48.73 195 SER A C 1
ATOM 1021 O O . SER A 1 135 ? -71.229 23.888 32.271 1.00 46.04 195 SER A O 1
ATOM 1024 N N . SER A 1 136 ? -72.868 25.401 32.506 1.00 46.21 196 SER A N 1
ATOM 1025 C CA . SER A 1 136 ? -73.907 24.440 32.128 1.00 46.96 196 SER A CA 1
ATOM 1026 C C . SER A 1 136 ? -74.464 24.700 30.727 1.00 42.75 196 SER A C 1
ATOM 1027 O O . SER A 1 136 ? -75.499 24.157 30.349 1.00 41.84 196 SER A O 1
ATOM 1030 N N . TYR A 1 137 ? -73.765 25.526 29.956 1.00 39.12 197 TYR A N 1
ATOM 1031 C CA . TYR A 1 137 ? -74.163 25.834 28.587 1.00 37.77 197 TYR A CA 1
ATOM 1032 C C . TYR A 1 137 ? -74.536 24.613 27.736 1.00 45.09 197 TYR A C 1
ATOM 1033 O O . TYR A 1 137 ? -75.493 24.664 26.954 1.00 36.46 197 TYR A O 1
ATOM 1042 N N . TYR A 1 138 ? -73.785 23.522 27.865 1.00 36.48 198 TYR A N 1
ATOM 1043 C CA . TYR A 1 138 ? -74.062 22.350 27.033 1.00 41.82 198 TYR A CA 1
ATOM 1044 C C . TYR A 1 138 ? -74.845 21.249 27.760 1.00 41.43 198 TYR A C 1
ATOM 1045 O O . TYR A 1 138 ? -74.814 20.087 27.348 1.00 37.84 198 TYR A O 1
ATOM 1054 N N . LYS A 1 139 ? -75.554 21.617 28.825 1.00 38.21 199 LYS A N 1
ATOM 1055 C CA . LYS A 1 139 ? -76.236 20.641 29.689 1.00 39.98 199 LYS A CA 1
ATOM 1056 C C . LYS A 1 139 ? -77.156 19.662 28.947 1.00 44.12 199 LYS A C 1
ATOM 1057 O O . LYS A 1 139 ? -77.309 18.517 29.368 1.00 41.84 199 LYS A O 1
ATOM 1063 N N . GLY A 1 140 ? -77.762 20.107 27.850 1.00 36.00 200 GLY A N 1
ATOM 1064 C CA . GLY A 1 140 ? -78.634 19.246 27.071 1.00 34.87 200 GLY A CA 1
ATOM 1065 C C . GLY A 1 140 ? -77.895 18.125 26.351 1.00 41.46 200 GLY A C 1
ATOM 1066 O O . GLY A 1 140 ? -78.516 17.197 25.836 1.00 42.57 200 GLY A O 1
ATOM 1067 N N . ALA A 1 141 ? -76.567 18.209 26.302 1.00 35.91 201 ALA A N 1
ATOM 1068 C CA . ALA A 1 141 ? -75.767 17.157 25.675 1.00 38.16 201 ALA A CA 1
ATOM 1069 C C . ALA A 1 141 ? -75.147 16.248 26.728 1.00 39.18 201 ALA A C 1
ATOM 1070 O O . ALA A 1 141 ? -74.473 15.277 26.395 1.00 39.61 201 ALA A O 1
ATOM 1072 N N . TRP A 1 142 ? -75.361 16.571 28.002 1.00 35.85 202 TRP A N 1
ATOM 1073 C CA . TRP A 1 142 ? -74.906 15.686 29.066 1.00 38.10 202 TRP A CA 1
ATOM 1074 C C . TRP A 1 142 ? -75.780 14.448 29.057 1.00 41.72 202 TRP A C 1
ATOM 1075 O O . TRP A 1 142 ? -76.995 14.529 28.889 1.00 44.42 202 TRP A O 1
ATOM 1086 N N . ARG A 1 143 ? -75.161 13.297 29.252 1.00 42.43 203 ARG A N 1
ATOM 1087 C CA . ARG A 1 143 ? -75.889 12.052 29.136 1.00 46.13 203 ARG A CA 1
ATOM 1088 C C . ARG A 1 143 ? -76.998 11.911 30.184 1.00 50.24 203 ARG A C 1
ATOM 1089 O O . ARG A 1 143 ? -78.035 11.310 29.904 1.00 51.25 203 ARG A O 1
ATOM 1097 N N . GLU A 1 144 ? -76.798 12.475 31.376 1.00 43.18 204 GLU A N 1
ATOM 1098 C CA . GLU A 1 144 ? -77.839 12.421 32.406 1.00 45.99 204 GLU A CA 1
ATOM 1099 C C . GLU A 1 144 ? -79.053 13.305 32.090 1.00 51.55 204 GLU A C 1
ATOM 1100 O O . GLU A 1 144 ? -80.069 13.210 32.768 1.00 51.02 204 GLU A O 1
ATOM 1106 N N . ASN A 1 145 ? -78.957 14.147 31.062 1.00 46.29 205 ASN A N 1
ATOM 1107 C CA . ASN A 1 145 ? -80.096 14.974 30.648 1.00 44.52 205 ASN A CA 1
ATOM 1108 C C . ASN A 1 145 ? -80.639 14.635 29.261 1.00 51.94 205 ASN A C 1
ATOM 1109 O O . ASN A 1 145 ? -81.661 15.174 28.847 1.00 59.29 205 ASN A O 1
ATOM 1114 N N . ALA A 1 146 ? -79.942 13.781 28.523 1.00 45.69 206 ALA A N 1
ATOM 1115 C CA . ALA A 1 146 ? -80.352 13.488 27.152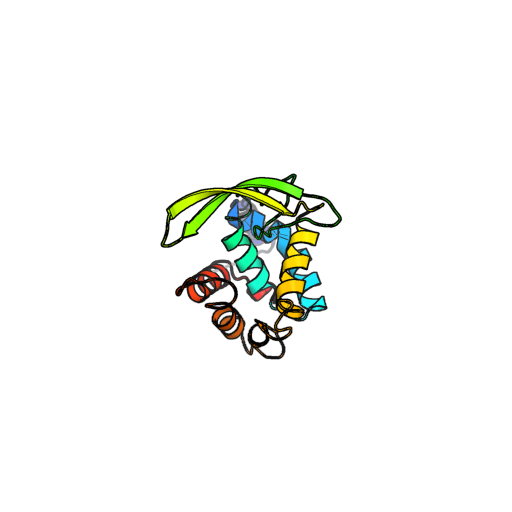 1.00 44.49 206 ALA A CA 1
ATOM 1116 C C . ALA A 1 146 ? -80.797 12.038 27.024 1.00 44.89 206 ALA A C 1
ATOM 1117 O O . ALA A 1 146 ? -79.979 11.129 27.122 1.00 44.85 206 ALA A O 1
ATOM 1119 N N . LYS A 1 147 ? -82.093 11.819 26.814 1.00 47.19 207 LYS A N 1
ATOM 1120 C CA . LYS A 1 147 ? -82.618 10.456 26.745 1.00 51.14 207 LYS A CA 1
ATOM 1121 C C . LYS A 1 147 ? -81.951 9.665 25.622 1.00 43.48 207 LYS A C 1
ATOM 1122 O O . LYS A 1 147 ? -81.553 8.519 25.806 1.00 45.79 207 LYS A O 1
ATOM 1128 N N . THR A 1 148 ? -81.835 10.286 24.456 1.00 37.73 208 THR A N 1
ATOM 1129 C CA . THR A 1 148 ? -81.126 9.677 23.341 1.00 44.03 208 THR A CA 1
ATOM 1130 C C . THR A 1 148 ? -80.101 10.660 22.808 1.00 46.25 208 THR A C 1
ATOM 1131 O O . THR A 1 148 ? -80.109 11.841 23.169 1.00 41.52 208 THR A O 1
ATOM 1135 N N . TYR A 1 149 ? -79.240 10.176 21.923 1.00 38.30 209 TYR A N 1
ATOM 1136 C CA . TYR A 1 149 ? -78.217 11.021 21.332 1.00 39.22 209 TYR A CA 1
ATOM 1137 C C . TYR A 1 149 ? -78.828 12.171 20.533 1.00 38.63 209 TYR A C 1
ATOM 1138 O O . TYR A 1 149 ? -78.217 13.227 20.394 1.00 39.75 209 TYR A O 1
ATOM 1147 N N . LYS A 1 150 ? -80.037 11.968 20.018 1.00 31.12 210 LYS A N 1
ATOM 1148 C CA . LYS A 1 150 ? -80.731 13.020 19.274 1.00 37.16 210 LYS A CA 1
ATOM 1149 C C . LYS A 1 150 ? -81.046 14.249 20.130 1.00 42.01 210 LYS A C 1
ATOM 1150 O O . LYS A 1 150 ? -81.082 15.370 19.624 1.00 42.02 210 LYS A O 1
ATOM 1156 N N . ASP A 1 151 ? -81.270 14.045 21.424 1.00 37.46 211 ASP A N 1
ATOM 1157 C CA . ASP A 1 151 ? -81.471 15.179 22.322 1.00 40.28 211 ASP A CA 1
ATOM 1158 C C . ASP A 1 151 ? -80.164 15.939 22.454 1.00 41.88 211 ASP A C 1
ATOM 1159 O O . ASP A 1 151 ? -80.150 17.168 22.494 1.00 40.03 211 ASP A O 1
ATOM 1164 N N . ALA A 1 152 ? -79.062 15.194 22.499 1.00 33.41 212 ALA A N 1
ATOM 1165 C CA . ALA A 1 152 ? -77.749 15.796 22.626 1.00 31.87 212 ALA A CA 1
ATOM 1166 C C . ALA A 1 152 ? -77.381 16.594 21.378 1.00 36.33 212 ALA A C 1
ATOM 1167 O O . ALA A 1 152 ? -76.918 17.725 21.491 1.00 36.87 212 ALA A O 1
ATOM 1169 N N . THR A 1 153 ? -77.594 16.021 20.192 1.00 33.37 213 THR A N 1
ATOM 1170 C CA . THR A 1 153 ? -77.213 16.721 18.969 1.00 32.70 213 THR A CA 1
ATOM 1171 C C . THR A 1 153 ? -78.089 17.967 18.799 1.00 39.82 213 THR A C 1
ATOM 1172 O O . THR A 1 153 ? -77.595 19.037 18.436 1.00 36.19 213 THR A O 1
ATOM 1176 N N . ALA A 1 154 ? -79.382 17.823 19.075 1.00 36.47 214 ALA A N 1
ATOM 1177 C CA . ALA A 1 154 ? -80.306 18.954 19.021 1.00 44.00 214 ALA A CA 1
ATOM 1178 C C . ALA A 1 154 ? -79.843 20.065 19.959 1.00 41.61 214 ALA A C 1
ATOM 1179 O O . ALA A 1 154 ? -79.988 21.235 19.648 1.00 39.11 214 ALA A O 1
ATOM 1181 N N . TRP A 1 155 ? -79.271 19.699 21.101 1.00 35.97 215 TRP A N 1
ATOM 1182 C CA . TRP A 1 155 ? -78.766 20.715 22.020 1.00 36.66 215 TRP A CA 1
ATOM 1183 C C . TRP A 1 155 ? -77.527 21.445 21.479 1.00 38.11 215 TRP A C 1
ATOM 1184 O O . TRP A 1 155 ? -77.364 22.644 21.696 1.00 39.02 215 TRP A O 1
ATOM 1195 N N . LEU A 1 156 ? -76.659 20.725 20.777 1.00 37.92 216 LEU A N 1
ATOM 1196 C CA . LEU A 1 156 ? -75.445 21.322 20.226 1.00 37.06 216 LEU A CA 1
ATOM 1197 C C . LEU A 1 156 ? -75.749 22.323 19.109 1.00 39.90 216 LEU A C 1
ATOM 1198 O O . LEU A 1 156 ? -75.021 23.295 18.918 1.00 42.36 216 LEU A O 1
ATOM 1203 N N . GLN A 1 157 ? -76.820 22.082 18.365 1.00 39.83 217 GLN A N 1
ATOM 1204 C CA . GLN A 1 157 ? -77.170 22.968 17.267 1.00 40.39 217 GLN A CA 1
ATOM 1205 C C . GLN A 1 157 ? -77.528 24.345 17.823 1.00 41.55 217 GLN A C 1
ATOM 1206 O O . GLN A 1 157 ? -78.295 24.453 18.773 1.00 42.68 217 GLN A O 1
ATOM 1212 N N . GLY A 1 158 ? -76.958 25.390 17.235 1.00 40.42 218 GLY A N 1
ATOM 1213 C CA . GLY A 1 158 ? -77.170 26.742 17.718 1.00 38.60 218 GLY A CA 1
ATOM 1214 C C . GLY A 1 158 ? -76.272 27.101 18.892 1.00 46.02 218 GLY A C 1
ATOM 1215 O O . GLY A 1 158 ? -76.144 28.269 19.245 1.00 50.24 218 GLY A O 1
ATOM 1216 N N . ARG A 1 159 ? -75.648 26.106 19.514 1.00 41.79 219 ARG A N 1
ATOM 1217 C CA . ARG A 1 159 ? -74.759 26.394 20.636 1.00 42.59 219 ARG A CA 1
ATOM 1218 C C . ARG A 1 159 ? -73.297 26.138 20.301 1.00 42.04 219 ARG A C 1
ATOM 1219 O O . ARG A 1 159 ? -72.464 27.019 20.461 1.00 38.71 219 ARG A O 1
ATOM 1227 N N . TYR A 1 160 ? -72.989 24.931 19.839 1.00 40.03 220 TYR A N 1
ATOM 1228 C CA . TYR A 1 160 ? -71.623 24.597 19.481 1.00 35.94 220 TYR A CA 1
ATOM 1229 C C . TYR A 1 160 ? -71.238 25.296 18.175 1.00 39.61 220 TYR A C 1
ATOM 1230 O O . TYR A 1 160 ? -70.118 25.770 18.007 1.00 40.39 220 TYR A O 1
ATOM 1239 N N . ALA A 1 161 ? -72.186 25.361 17.254 1.00 38.93 221 ALA A N 1
ATOM 1240 C CA . ALA A 1 161 ? -71.960 25.994 15.968 1.00 41.94 221 ALA A CA 1
ATOM 1241 C C . ALA A 1 161 ? -73.235 26.688 15.528 1.00 44.94 221 ALA A C 1
ATOM 1242 O O . ALA A 1 161 ? -74.337 26.231 15.831 1.00 48.46 221 ALA A O 1
ATOM 1244 N N . THR A 1 162 ? -73.081 27.790 14.809 1.00 47.67 222 THR A N 1
ATOM 1245 C CA . THR A 1 162 ? -74.207 28.402 14.125 1.00 58.62 222 THR A CA 1
ATOM 1246 C C . THR A 1 162 ? -74.351 27.710 12.774 1.00 61.41 222 THR A C 1
ATOM 1247 O O . THR A 1 162 ? -73.506 27.862 11.890 1.00 65.22 222 THR A O 1
ATOM 1251 N N . ASP A 1 163 ? -75.416 26.932 12.635 1.00 49.93 223 ASP A N 1
ATOM 1252 C CA . ASP A 1 163 ? -75.611 26.059 11.480 1.00 40.63 223 ASP A CA 1
ATOM 1253 C C . ASP A 1 163 ? -76.909 25.338 11.781 1.00 44.25 223 ASP A C 1
ATOM 1254 O O . ASP A 1 163 ? -76.960 24.470 12.656 1.00 43.17 223 ASP A O 1
ATOM 1259 N N . ASN A 1 164 ? -77.970 25.717 11.083 1.00 38.83 224 ASN A N 1
ATOM 1260 C CA . ASN A 1 164 ? -79.290 25.212 11.433 1.00 52.37 224 ASN A CA 1
ATOM 1261 C C . ASN A 1 164 ? -79.566 23.805 10.911 1.00 49.05 224 ASN A C 1
ATOM 1262 O O . ASN A 1 164 ? -80.694 23.318 10.998 1.00 49.55 224 ASN A O 1
ATOM 1267 N N . THR A 1 165 ? -78.536 23.151 10.377 1.00 36.03 225 THR A N 1
ATOM 1268 C CA . THR A 1 165 ? -78.640 21.722 10.086 1.00 43.92 225 THR A CA 1
ATOM 1269 C C . THR A 1 165 ? -77.561 20.921 10.812 1.00 41.75 225 THR A C 1
ATOM 1270 O O . THR A 1 165 ? -77.339 19.745 10.503 1.00 42.76 225 THR A O 1
ATOM 1274 N N . TYR A 1 166 ? -76.903 21.554 11.780 1.00 36.35 226 TYR A N 1
ATOM 1275 C CA . TYR A 1 166 ? -75.847 20.885 12.542 1.00 37.56 226 TYR A CA 1
ATOM 1276 C C . TYR A 1 166 ? -76.309 19.546 13.113 1.00 37.35 226 TYR A C 1
ATOM 1277 O O . TYR A 1 166 ? -75.659 18.522 12.906 1.00 38.24 226 TYR A O 1
ATOM 1286 N N . ALA A 1 167 ? -77.430 19.557 13.829 1.00 29.99 227 ALA A N 1
ATOM 1287 C CA . ALA A 1 167 ? -77.936 18.339 14.464 1.00 35.82 227 ALA A CA 1
ATOM 1288 C C . ALA A 1 167 ? -78.195 17.256 13.430 1.00 39.79 227 ALA A C 1
ATOM 1289 O O . ALA A 1 167 ? -77.851 16.083 13.622 1.00 38.80 227 ALA A O 1
ATOM 1291 N N . SER A 1 168 ? -78.807 17.663 12.329 1.00 34.53 228 SER A N 1
ATOM 1292 C CA . SER A 1 168 ? -79.130 16.743 11.252 1.00 36.61 228 SER A CA 1
ATOM 1293 C C . SER A 1 168 ? -77.866 16.085 10.664 1.00 37.09 228 SER A C 1
ATOM 1294 O O . SER A 1 168 ? -77.862 14.894 10.370 1.00 33.60 228 SER A O 1
ATOM 1297 N N . LYS A 1 169 ? -76.795 16.860 10.504 1.00 31.48 229 LYS A N 1
ATOM 1298 C CA . LYS A 1 169 ? -75.518 16.307 10.056 1.00 32.75 229 LYS A CA 1
ATOM 1299 C C . LYS A 1 169 ? -74.957 15.277 11.035 1.00 39.37 229 LYS A C 1
ATOM 1300 O O . LYS A 1 169 ? -74.559 14.187 10.624 1.00 35.02 229 LYS A O 1
ATOM 1306 N N . LEU A 1 170 ? -74.919 15.620 12.324 1.00 27.94 230 LEU A N 1
ATOM 1307 C CA . LEU A 1 170 ? -74.446 14.676 13.328 1.00 31.60 230 LEU A CA 1
ATOM 1308 C C . LEU A 1 170 ? -75.298 13.405 13.319 1.00 36.16 230 LEU A C 1
ATOM 1309 O O . LEU A 1 170 ? -74.762 12.300 13.353 1.00 30.22 230 LEU A O 1
ATOM 1314 N N . ASN A 1 171 ? -76.619 13.569 13.281 1.00 32.87 231 ASN A N 1
ATOM 1315 C CA . ASN A 1 171 ? -77.521 12.419 13.240 1.00 37.00 231 ASN A CA 1
ATOM 1316 C C . ASN A 1 171 ? -77.275 11.522 12.031 1.00 36.90 231 ASN A C 1
ATOM 1317 O O . ASN A 1 171 ? -77.367 10.306 12.132 1.00 32.69 231 ASN A O 1
ATOM 1322 N N . THR A 1 172 ? -76.958 12.125 10.890 1.00 33.95 232 THR A N 1
ATOM 1323 C CA . THR A 1 172 ? -76.730 11.350 9.682 1.00 28.67 232 THR A CA 1
ATOM 1324 C C . THR A 1 172 ? -75.433 10.540 9.793 1.00 30.78 232 THR A C 1
ATOM 1325 O O . THR A 1 172 ? -75.394 9.380 9.402 1.00 32.85 232 THR A O 1
ATOM 1329 N N . LEU A 1 173 ? -74.381 11.148 10.333 1.00 29.33 233 LEU A N 1
ATOM 1330 C CA . LEU A 1 173 ? -73.139 10.423 10.574 1.00 34.62 233 LEU A CA 1
ATOM 1331 C C . LEU A 1 173 ? -73.386 9.277 11.544 1.00 31.22 233 LEU A C 1
ATOM 1332 O O . LEU A 1 173 ? -72.954 8.153 11.317 1.00 31.35 233 LEU A O 1
ATOM 1337 N N . ILE A 1 174 ? -74.096 9.569 12.625 1.00 29.04 234 ILE A N 1
ATOM 1338 C CA . ILE A 1 174 ? -74.356 8.570 13.651 1.00 30.94 234 ILE A CA 1
ATOM 1339 C C . ILE A 1 174 ? -75.104 7.347 13.114 1.00 34.64 234 ILE A C 1
ATOM 1340 O O . ILE A 1 174 ? -74.671 6.219 13.341 1.00 34.64 234 ILE A O 1
ATOM 1345 N N . SER A 1 175 ? -76.198 7.545 12.382 1.00 31.06 235 SER A N 1
ATOM 1346 C CA . SER A 1 175 ? -76.899 6.375 11.839 1.00 37.69 235 SER A CA 1
ATOM 1347 C C . SER A 1 175 ? -76.178 5.706 10.660 1.00 37.20 235 SER A C 1
ATOM 1348 O O . SER A 1 175 ? -76.232 4.497 10.513 1.00 38.52 235 SER A O 1
ATOM 1351 N N . SER A 1 176 ? -75.504 6.485 9.825 1.00 36.19 236 SER A N 1
ATOM 1352 C CA . SER A 1 176 ? -74.857 5.931 8.637 1.00 31.21 236 SER A CA 1
ATOM 1353 C C . SER A 1 176 ? -73.680 5.031 8.998 1.00 39.70 236 SER A C 1
ATOM 1354 O O . SER A 1 176 ? -73.373 4.082 8.274 1.00 36.86 236 SER A O 1
ATOM 1357 N N . TYR A 1 177 ? -73.015 5.329 10.111 1.00 31.33 237 TYR A N 1
ATOM 1358 C CA . TYR A 1 177 ? -71.907 4.490 10.565 1.00 30.50 237 TYR A CA 1
ATOM 1359 C C . TYR A 1 177 ? -72.222 3.700 11.849 1.00 32.33 237 TYR A C 1
ATOM 1360 O O . TYR A 1 177 ? -71.310 3.144 12.470 1.00 32.14 237 TYR A O 1
ATOM 1369 N N . ASN A 1 178 ? -73.510 3.635 12.211 1.00 30.90 238 ASN A N 1
ATOM 1370 C CA A ASN A 1 178 ? -73.975 3.004 13.456 0.50 30.83 238 ASN A CA 1
ATOM 1371 C CA B ASN A 1 178 ? -73.932 2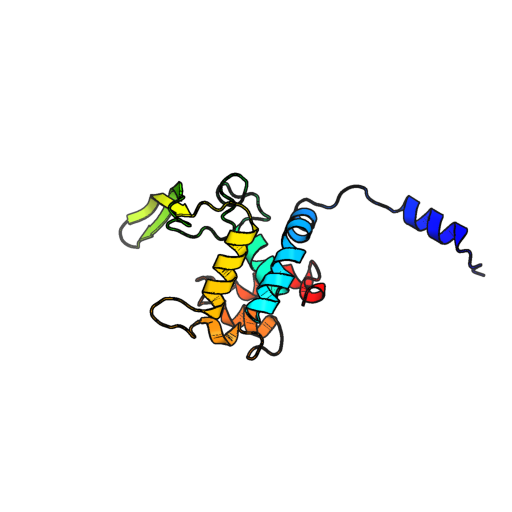.953 13.435 0.50 30.44 238 ASN A CA 1
ATOM 1372 C C . ASN A 1 178 ? -73.084 3.360 14.643 1.00 36.03 238 ASN A C 1
ATOM 1373 O O . ASN A 1 178 ? -72.569 2.490 15.349 1.00 38.81 238 ASN A O 1
ATOM 1382 N N . LEU A 1 179 ? -72.917 4.659 14.874 1.00 32.04 239 LEU A N 1
ATOM 1383 C CA . LEU A 1 179 ? -72.046 5.105 15.957 1.00 30.82 239 LEU A CA 1
ATOM 1384 C C . LEU A 1 179 ? -72.615 4.811 17.352 1.00 29.88 239 LEU A C 1
ATOM 1385 O O . LEU A 1 179 ? -71.888 4.867 18.339 1.00 31.93 239 LEU A O 1
ATOM 1390 N N . THR A 1 180 ? -73.902 4.479 17.436 1.00 27.65 240 THR A N 1
ATOM 1391 C CA . THR A 1 180 ? -74.483 4.128 18.736 1.00 35.10 240 THR A CA 1
ATOM 1392 C C . THR A 1 180 ? -73.918 2.825 19.317 1.00 33.46 240 THR A C 1
ATOM 1393 O O . THR A 1 180 ? -74.059 2.574 20.508 1.00 38.08 240 THR A O 1
ATOM 1397 N N . GLN A 1 181 ? -73.269 2.013 18.486 1.00 27.98 241 GLN A N 1
ATOM 1398 C CA . GLN A 1 181 ? -72.628 0.789 18.968 1.00 37.61 241 GLN A CA 1
ATOM 1399 C C . GLN A 1 181 ? -71.640 1.122 20.084 1.00 37.35 241 GLN A C 1
ATOM 1400 O O . GLN A 1 181 ? -71.366 0.297 20.952 1.00 34.17 241 GLN A O 1
ATOM 1406 N N . TYR A 1 182 ? -71.118 2.343 20.060 1.00 35.08 242 TYR A N 1
ATOM 1407 C CA . TYR A 1 182 ? -70.106 2.760 21.027 1.00 26.79 242 TYR A CA 1
ATOM 1408 C C . TYR A 1 182 ? -70.711 3.335 22.308 1.00 32.65 242 TYR A C 1
ATOM 1409 O O . TYR A 1 182 ? -69.995 3.555 23.279 1.00 31.85 242 TYR A O 1
ATOM 1418 N N . ASP A 1 183 ? -72.021 3.583 22.305 1.00 31.83 243 ASP A N 1
ATOM 1419 C CA . ASP A 1 183 ? -72.680 4.215 23.450 1.00 40.67 243 ASP A CA 1
ATOM 1420 C C . ASP A 1 183 ? -72.947 3.216 24.576 1.00 58.80 243 ASP A C 1
ATOM 1421 O O . ASP A 1 183 ? -73.212 3.606 25.721 1.00 58.54 243 ASP A O 1
#

B-factor: mean 46.62, std 16.41, range [21.79, 126.8]

Sequence (177 aa):
EPVFSLEQNRDDAMAALASTPTFQQTFINSISTQAMDLCKKYNLYPSVMIAQAALESNWGRSELGKAPNYNLFGIKGSYNGKSVTMKTWEYSDSKGWYQINANFAKYPSHKESLEDNAKKLRNGPSWDSSYYKGAWRENAKTYKDATAWLQGRYATDNTYASKLNTLISSYNNLTQYD

CATH classification: 1.10.530.10 (+1 more: 4.10.80.30)

Foldseek 3Di:
DDDDDPVVVVVVVVVPDDDDDDLLVVLLVVCLVLLLVLCVVLQFQSLLLSLQLCVQCVSQPRPCCHPPQNQSNQAFDEDPPDWDKDKDWDADPVPGIDIDITITYGDNHNNVNSNVVSCCLQQHDPVDRCQQVQRRNVNDVDNLSNLVSCDVRVDPDNCRSVSSVCSCVVNVSNVSD

InterPro domains:
  IPR002901 Mannosyl-glycoprotein endo-beta-N-acetylglucosamidase-like domain [PF01832] (100-239)
  IPR002901 Mannosyl-glycoprotein endo-beta-N-acetylglucosamidase-like domain [SM00047] (79-243)
  IPR025987 GW domain [PF13457] (252-326)
  IPR025987 GW domain [PF13457] (336-408)
  IPR025987 GW domain [PF13457] (416-491)
  IPR025987 GW domain [PF13457] (497-571)
  IPR025987 GW domain [PS51780] (251-331)
  IPR025987 GW domain [PS51780] (334-413)
  IPR025987 GW domain [PS51780] (416-496)
  IPR025987 GW domain [PS51780] (497-572)
  IPR038200 GW domain superfamily [G3DSA:2.30.30.170] (245-329)
  IPR038200 GW domain superfamily [G3DSA:2.30.30.170] (330-410)
  IPR038200 GW domain superfamily [G3DSA:2.30.30.170] (411-491)
  IPR038200 GW domain superfamily [G3DSA:2.30.30.170] (492-572)
  IPR051056 Glycosyl Hydrolase Family 73 [PTHR33308] (3-323)

Secondary structure (DSSP, 8-state):
-----HHHHHHHHHHH--SS--HHHHHHHHHHHHHHHHHHHTT--HHHHHHHHHHHHTTTTSTTTSTTT--TT--BS-BTTBEEEEEEEEEETTTEEEEEEEEEE--SSHHHHHHHHHHHHHH--TT-TTTTGGGSTTT-SSHHHHHHHHBTTTBS-TTHHHHHHHHHHHTTGGGG-

Radius of gyration: 19.44 Å; Cα contacts (8 Å, |Δi|>4): 274; chains: 1; bounding box: 35×74×32 Å

Solvent-accessible surface area: 10580 Å² total; per-residue (Å²): 208,132,128,158,36,94,118,102,69,140,101,82,64,131,90,84,112,87,107,102,66,84,102,43,57,63,13,1,71,69,0,9,86,52,0,73,90,10,2,179,142,26,62,4,16,6,0,5,3,0,0,0,0,2,59,63,0,71,41,15,114,43,106,20,0,93,61,84,15,58,1,1,13,32,40,113,34,68,51,128,70,117,47,39,79,69,117,33,146,47,124,34,138,115,140,20,172,54,92,78,89,17,81,12,1,53,5,88,38,40,97,37,1,0,31,39,3,0,89,78,5,52,84,17,35,128,175,46,76,39,52,10,96,11,3,39,85,101,85,4,195,69,37,113,65,0,0,61,70,0,56,55,82,31,30,142,41,131,64,6,12,61,84,0,34,82,21,1,77,75,62,87,2,52,111,30,63